Protein AF-A0A3D6BEZ7-F1 (afdb_monomer_lite)

Secondary structure (DSSP, 8-state):
--SHHHHHHHHHHHHHHHHHTTTS-TTTT---TT-HHHHHHHHHHHHT--HHHHHHHHHHHHHTTTTTSS---

Radius of gyration: 13.0 Å; chains: 1; bounding box: 39×22×24 Å

Structure (mmCIF, N/CA/C/O backbone):
data_AF-A0A3D6BEZ7-F1
#
_entry.id   AF-A0A3D6BEZ7-F1
#
loop_
_atom_site.group_PDB
_atom_site.id
_atom_site.type_symbol
_atom_site.label_atom_id
_atom_site.label_alt_id
_atom_site.label_comp_id
_atom_site.label_asym_id
_atom_site.label_entity_id
_atom_site.label_seq_id
_atom_site.pdbx_PDB_ins_code
_atom_site.Cartn_x
_atom_site.Cartn_y
_atom_site.Cartn_z
_atom_site.occupancy
_atom_site.B_iso_or_equiv
_atom_site.auth_seq_id
_atom_site.auth_comp_id
_atom_site.auth_asym_id
_atom_site.auth_atom_id
_atom_site.pdbx_PDB_model_num
ATOM 1 N N . MET A 1 1 ? 14.618 11.842 -12.815 1.00 43.25 1 MET A N 1
ATOM 2 C CA . MET A 1 1 ? 14.356 10.660 -13.669 1.00 43.2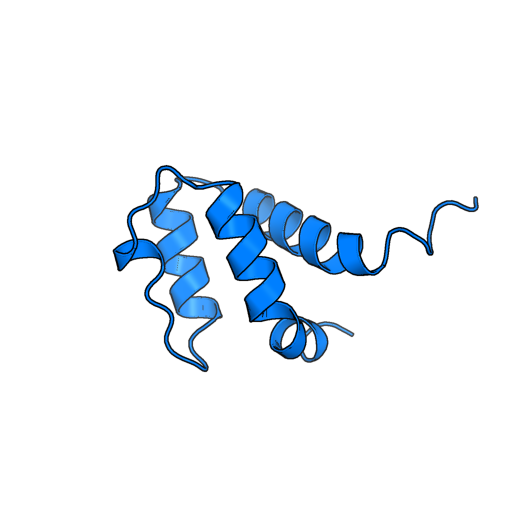5 1 MET A CA 1
ATOM 3 C C . MET A 1 1 ? 13.423 9.721 -12.901 1.00 43.25 1 MET A C 1
ATOM 5 O O . MET A 1 1 ? 13.933 8.962 -12.102 1.00 43.25 1 MET A O 1
ATOM 9 N N . ASP A 1 2 ? 12.087 9.763 -13.052 1.00 49.34 2 ASP A N 1
ATOM 10 C CA . ASP A 1 2 ? 11.248 9.246 -11.933 1.00 49.34 2 ASP A CA 1
ATOM 11 C C . ASP A 1 2 ? 10.079 8.302 -12.275 1.00 49.34 2 ASP A C 1
ATOM 13 O O . ASP A 1 2 ? 9.531 7.675 -11.377 1.00 49.34 2 ASP A O 1
ATOM 17 N N . ARG A 1 3 ? 9.674 8.126 -13.544 1.00 47.44 3 ARG A N 1
ATOM 18 C CA . ARG A 1 3 ? 8.502 7.273 -13.878 1.00 47.44 3 ARG A CA 1
ATOM 19 C C . ARG A 1 3 ? 8.824 5.847 -14.328 1.00 47.44 3 ARG A C 1
ATOM 21 O O . ARG A 1 3 ? 7.986 4.966 -14.174 1.00 47.44 3 ARG A O 1
ATOM 28 N N . LEU A 1 4 ? 10.007 5.619 -14.900 1.00 48.28 4 LEU A N 1
ATOM 29 C CA . LEU A 1 4 ? 10.360 4.332 -15.517 1.00 48.28 4 LEU A CA 1
ATOM 30 C C . LEU A 1 4 ? 10.827 3.282 -14.496 1.00 48.28 4 LEU A C 1
ATOM 32 O O . LEU A 1 4 ? 10.564 2.101 -14.693 1.00 48.28 4 LEU A O 1
ATOM 36 N N . GLN A 1 5 ? 11.453 3.692 -13.387 1.00 54.56 5 GLN A N 1
ATOM 37 C CA . GLN A 1 5 ? 12.004 2.745 -12.406 1.00 54.56 5 GLN A CA 1
ATOM 38 C C . GLN A 1 5 ? 10.945 2.157 -11.461 1.00 54.56 5 GLN A C 1
ATOM 40 O O . GLN A 1 5 ? 11.039 0.992 -11.080 1.00 54.56 5 GLN A O 1
ATOM 45 N N . ILE A 1 6 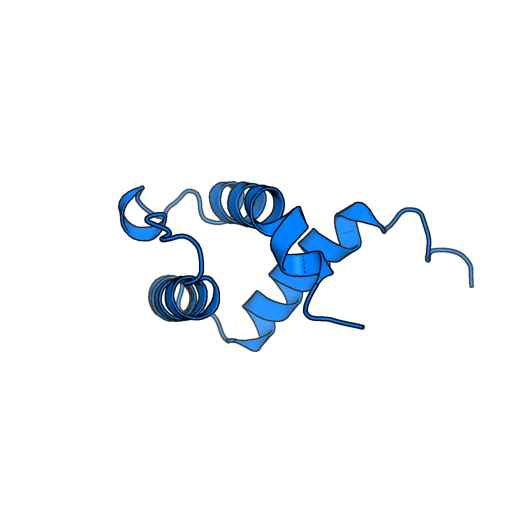? 9.884 2.913 -11.159 1.00 54.66 6 ILE A N 1
ATOM 46 C CA . ILE A 1 6 ? 8.792 2.451 -10.287 1.00 54.66 6 ILE A CA 1
ATOM 47 C C . ILE A 1 6 ? 8.040 1.270 -10.919 1.00 54.66 6 ILE A C 1
ATOM 49 O O . ILE A 1 6 ? 7.654 0.349 -10.206 1.00 54.66 6 ILE A O 1
ATOM 53 N N . LYS A 1 7 ? 7.891 1.241 -12.254 1.00 57.28 7 LYS A N 1
ATOM 54 C CA . LYS A 1 7 ? 7.206 0.141 -12.955 1.00 57.28 7 LYS A CA 1
ATOM 55 C C . LYS A 1 7 ? 7.934 -1.199 -12.837 1.00 57.28 7 LYS A C 1
ATOM 57 O O . LYS A 1 7 ? 7.281 -2.214 -12.627 1.00 57.28 7 LYS A O 1
ATOM 62 N N . GLY A 1 8 ? 9.267 -1.208 -12.931 1.00 63.59 8 GLY A N 1
ATOM 63 C CA . GLY A 1 8 ? 10.062 -2.436 -12.791 1.00 63.59 8 GLY A CA 1
ATOM 64 C C . GLY A 1 8 ? 10.091 -2.969 -11.356 1.00 63.59 8 GLY A C 1
ATOM 65 O O . GLY A 1 8 ? 10.036 -4.176 -11.140 1.00 63.59 8 GLY A O 1
ATOM 66 N N . ASN A 1 9 ? 10.098 -2.069 -10.368 1.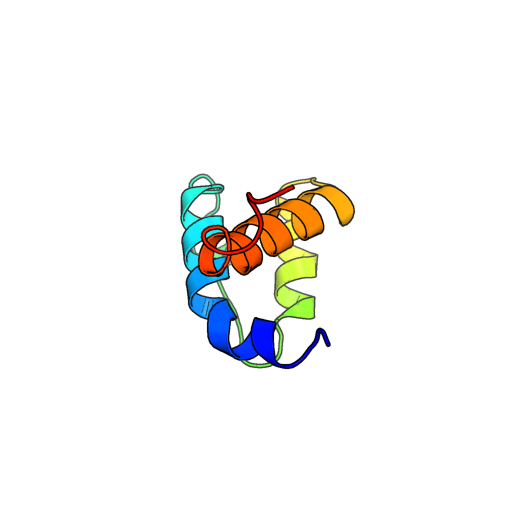00 71.69 9 ASN A N 1
ATOM 67 C CA . ASN A 1 9 ? 10.193 -2.423 -8.949 1.00 71.69 9 ASN A CA 1
ATOM 68 C C . ASN A 1 9 ? 8.840 -2.539 -8.227 1.00 71.69 9 ASN A C 1
ATOM 70 O O . ASN A 1 9 ? 8.812 -2.810 -7.026 1.00 71.69 9 ASN A O 1
ATOM 74 N N . TRP A 1 10 ? 7.714 -2.353 -8.923 1.00 75.88 10 TRP A N 1
ATOM 75 C CA . TRP A 1 10 ? 6.385 -2.288 -8.308 1.00 75.88 10 TRP A CA 1
ATOM 76 C C . TRP A 1 10 ? 6.026 -3.542 -7.504 1.00 75.88 10 TRP A C 1
ATOM 78 O O . TRP A 1 10 ? 5.510 -3.431 -6.395 1.00 75.88 10 TRP A O 1
ATOM 88 N N . ASN A 1 11 ? 6.363 -4.734 -8.006 1.00 78.12 11 ASN A N 1
ATOM 89 C CA . ASN A 1 11 ? 6.119 -5.987 -7.282 1.00 78.12 11 ASN A CA 1
ATOM 90 C C . ASN A 1 11 ? 6.911 -6.067 -5.966 1.00 78.12 11 ASN A C 1
ATOM 92 O O . ASN A 1 11 ? 6.387 -6.558 -4.967 1.00 78.12 11 ASN A O 1
ATOM 96 N N . ILE A 1 12 ? 8.139 -5.539 -5.939 1.00 81.06 12 ILE A N 1
ATOM 97 C CA . ILE A 1 12 ? 8.978 -5.493 -4.732 1.00 81.06 12 ILE A CA 1
ATOM 98 C C . ILE A 1 12 ? 8.405 -4.484 -3.736 1.00 81.06 12 ILE A C 1
ATOM 100 O O . ILE A 1 12 ? 8.239 -4.806 -2.560 1.00 81.06 12 ILE A O 1
ATOM 104 N N . ILE A 1 13 ? 8.052 -3.286 -4.210 1.00 79.69 13 ILE A N 1
ATOM 105 C CA . ILE A 1 13 ? 7.424 -2.239 -3.392 1.00 79.69 13 ILE A CA 1
ATOM 106 C C . ILE A 1 13 ? 6.122 -2.771 -2.787 1.00 79.69 13 ILE A C 1
ATOM 108 O O . ILE A 1 13 ? 5.933 -2.698 -1.577 1.00 79.69 13 ILE A O 1
ATOM 112 N N . LYS A 1 14 ? 5.262 -3.396 -3.599 1.00 79.94 14 LYS A N 1
ATOM 113 C CA . LYS A 1 14 ? 4.016 -4.020 -3.145 1.00 79.94 14 LYS A CA 1
ATOM 114 C C . LYS A 1 14 ? 4.263 -5.116 -2.108 1.00 79.94 14 LYS A C 1
ATOM 116 O O . LYS A 1 14 ? 3.516 -5.195 -1.142 1.00 79.94 14 LYS A O 1
ATOM 121 N N . GLY A 1 15 ? 5.296 -5.942 -2.282 1.00 83.69 15 GLY A N 1
ATOM 122 C CA . GLY A 1 15 ? 5.677 -6.966 -1.307 1.00 83.69 15 GLY A CA 1
ATOM 123 C C . GLY A 1 15 ? 6.067 -6.374 0.050 1.00 83.69 15 GLY A C 1
ATOM 124 O O . GLY A 1 15 ? 5.579 -6.834 1.079 1.00 83.69 15 GLY A O 1
ATOM 125 N N . LYS A 1 16 ? 6.878 -5.309 0.055 1.00 83.38 16 LYS A N 1
ATOM 126 C CA . LYS A 1 16 ? 7.268 -4.607 1.289 1.00 83.38 16 LYS A CA 1
ATOM 127 C C . LYS A 1 16 ? 6.083 -3.902 1.952 1.00 83.38 16 LYS A C 1
ATOM 129 O O . LYS A 1 16 ? 5.917 -4.018 3.160 1.00 83.38 16 LYS A O 1
ATOM 134 N N . LEU A 1 17 ? 5.213 -3.264 1.166 1.00 82.50 17 LEU A N 1
ATOM 135 C CA . LEU A 1 17 ? 3.963 -2.688 1.672 1.00 82.50 17 LEU A CA 1
ATOM 136 C C . LEU A 1 17 ? 3.062 -3.782 2.275 1.00 82.50 17 LEU A C 1
ATOM 138 O O . LEU A 1 17 ? 2.534 -3.588 3.361 1.00 82.50 17 LEU A O 1
ATOM 142 N N . LYS A 1 18 ? 2.936 -4.957 1.637 1.00 83.00 18 LYS A N 1
ATOM 143 C CA . LYS A 1 18 ? 2.198 -6.110 2.193 1.00 83.00 18 LYS A CA 1
ATOM 144 C C . LYS A 1 18 ? 2.728 -6.550 3.556 1.00 83.00 18 LYS A C 1
ATOM 146 O O . LYS A 1 18 ? 1.940 -6.924 4.415 1.00 83.00 18 LYS A O 1
ATOM 151 N N . GLN A 1 19 ? 4.046 -6.519 3.746 1.00 84.69 19 GLN A N 1
ATOM 152 C CA . GLN A 1 19 ? 4.672 -6.854 5.026 1.00 84.69 19 GLN A CA 1
ATOM 153 C C . GLN A 1 19 ? 4.447 -5.772 6.086 1.00 84.69 19 GLN A C 1
ATOM 155 O O . GLN A 1 19 ? 4.184 -6.105 7.236 1.00 84.69 19 GLN A O 1
ATOM 160 N N . GLN A 1 20 ? 4.544 -4.494 5.708 1.00 82.50 20 GLN A N 1
ATOM 161 C CA . GLN A 1 20 ? 4.329 -3.363 6.615 1.00 82.50 20 GLN A CA 1
ATOM 162 C C . GLN A 1 20 ? 2.865 -3.258 7.060 1.00 82.50 20 GLN A C 1
ATOM 164 O O . GLN A 1 20 ? 2.595 -3.021 8.232 1.00 82.50 20 GLN A O 1
ATOM 169 N N . TYR A 1 21 ? 1.928 -3.470 6.137 1.00 84.25 21 TYR A N 1
ATOM 170 C CA . TYR A 1 21 ? 0.489 -3.380 6.379 1.00 84.25 21 TYR A CA 1
ATOM 171 C C . TYR A 1 21 ? -0.155 -4.771 6.344 1.00 84.25 21 TYR A C 1
ATOM 173 O O . TYR A 1 21 ? -1.108 -5.015 5.601 1.00 84.25 21 TYR A O 1
ATOM 181 N N . ALA A 1 22 ? 0.389 -5.694 7.144 1.00 81.06 22 ALA A N 1
ATOM 182 C CA . ALA A 1 22 ? -0.096 -7.073 7.246 1.00 81.06 22 ALA A CA 1
ATOM 183 C C . ALA A 1 22 ? -1.543 -7.174 7.778 1.00 81.06 22 ALA A C 1
ATOM 185 O O . ALA A 1 22 ? -2.212 -8.173 7.529 1.00 81.06 22 ALA A O 1
ATOM 186 N N . ASP A 1 23 ? -2.036 -6.130 8.455 1.00 82.62 23 ASP A N 1
ATOM 187 C CA . ASP A 1 23 ? -3.430 -5.989 8.902 1.00 82.62 23 ASP A CA 1
ATOM 188 C C . ASP A 1 23 ? -4.436 -5.769 7.756 1.00 82.62 23 ASP A C 1
ATOM 190 O O . ASP A 1 23 ? -5.648 -5.879 7.956 1.00 82.62 23 ASP A O 1
ATOM 194 N N . LEU A 1 24 ? -3.972 -5.458 6.540 1.00 83.44 24 LEU A N 1
ATOM 195 C CA . LEU A 1 24 ? -4.847 -5.285 5.382 1.00 83.44 24 LEU A CA 1
ATOM 196 C C . LEU A 1 24 ? -5.179 -6.628 4.725 1.00 83.44 24 LEU A C 1
ATOM 198 O O . LEU A 1 24 ? -4.304 -7.451 4.455 1.00 83.44 24 LEU A O 1
ATOM 202 N N . THR A 1 25 ? -6.454 -6.819 4.388 1.00 81.69 25 THR A N 1
ATOM 203 C CA . THR A 1 25 ? -6.948 -8.034 3.731 1.00 81.69 25 THR A CA 1
ATOM 204 C C . THR A 1 25 ? -6.505 -8.127 2.270 1.00 81.69 25 THR A C 1
ATOM 206 O O . THR A 1 25 ? -6.232 -7.121 1.616 1.00 81.69 25 THR A O 1
ATOM 209 N N . ASP A 1 26 ? -6.482 -9.341 1.704 1.00 79.12 26 ASP A N 1
ATOM 210 C CA . ASP A 1 26 ? -6.106 -9.571 0.297 1.00 79.12 26 ASP A CA 1
ATOM 211 C C . ASP A 1 26 ? -6.933 -8.773 -0.723 1.00 79.12 26 ASP A C 1
ATOM 213 O O . ASP A 1 26 ? -6.448 -8.505 -1.8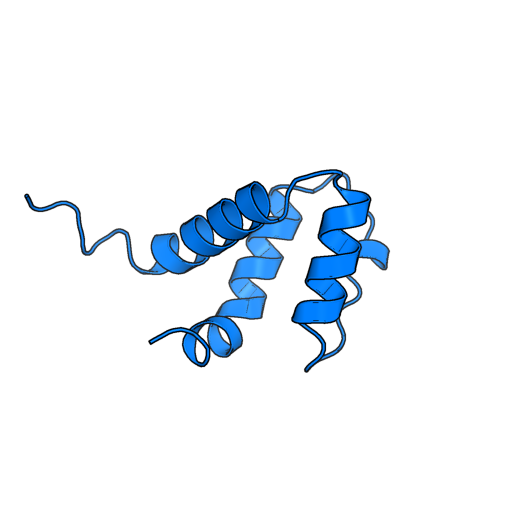24 1.00 79.12 26 ASP A O 1
ATOM 217 N N . ASP A 1 27 ? -8.148 -8.353 -0.362 1.00 81.12 27 ASP A N 1
ATOM 218 C CA . ASP A 1 27 ? -8.980 -7.496 -1.208 1.00 81.12 27 ASP A CA 1
ATOM 219 C C . ASP A 1 27 ? -8.362 -6.103 -1.400 1.00 81.12 27 ASP A C 1
ATOM 221 O O . ASP A 1 27 ? -8.305 -5.600 -2.522 1.00 81.12 27 ASP A O 1
ATOM 225 N N . GLU A 1 28 ? -7.764 -5.544 -0.346 1.00 80.25 28 GLU A N 1
ATOM 226 C CA . GLU A 1 28 ? -7.042 -4.265 -0.387 1.00 80.25 28 GLU A CA 1
ATOM 227 C C . GLU A 1 28 ? -5.769 -4.357 -1.240 1.00 80.25 28 GLU A C 1
ATOM 229 O O . GLU A 1 28 ? -5.250 -3.352 -1.719 1.00 80.25 28 GLU A O 1
ATOM 234 N N . TRP A 1 29 ? -5.283 -5.577 -1.487 1.00 82.38 29 TRP A N 1
ATOM 235 C CA . TRP A 1 29 ? -4.123 -5.851 -2.328 1.00 82.38 29 TRP A CA 1
ATOM 236 C C . TRP A 1 29 ? -4.474 -6.202 -3.775 1.00 82.38 29 TRP A C 1
ATOM 238 O O . TRP A 1 29 ? -3.561 -6.501 -4.566 1.00 82.38 29 TRP A O 1
ATOM 248 N N . LYS A 1 30 ? -5.757 -6.144 -4.158 1.00 83.00 30 LYS A N 1
ATOM 249 C CA . LYS A 1 30 ? -6.188 -6.320 -5.549 1.00 83.00 30 LYS A CA 1
ATOM 250 C C . LYS A 1 30 ? -5.664 -5.173 -6.405 1.00 83.00 30 LYS A C 1
ATOM 252 O O . LYS A 1 30 ? -6.156 -4.050 -6.387 1.00 83.00 30 LYS A O 1
ATOM 257 N N . TYR A 1 31 ? -4.643 -5.495 -7.188 1.00 80.62 31 TYR A N 1
ATOM 258 C CA . TYR A 1 31 ? -3.994 -4.591 -8.124 1.00 80.62 31 TYR A C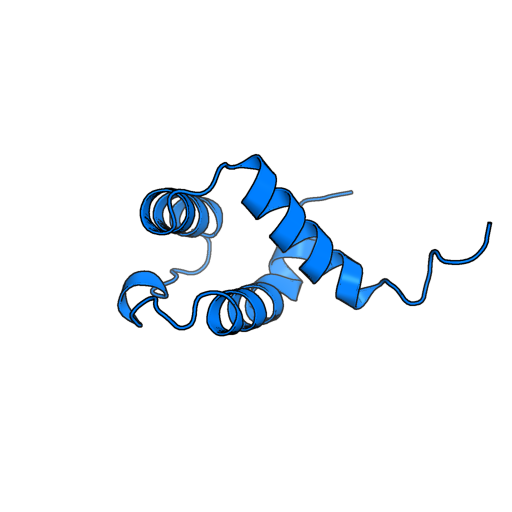A 1
ATOM 259 C C . TYR A 1 31 ? -4.330 -5.017 -9.549 1.00 80.62 31 TYR A C 1
ATOM 261 O O . TYR A 1 31 ? -4.286 -6.204 -9.867 1.00 80.62 31 TYR A O 1
ATOM 269 N N . VAL A 1 32 ? -4.623 -4.035 -10.398 1.00 83.75 32 VAL A N 1
ATOM 270 C CA . VAL A 1 32 ? -4.778 -4.216 -11.842 1.00 83.75 32 VAL A CA 1
ATOM 271 C C . VAL A 1 32 ? -3.576 -3.573 -12.515 1.00 83.75 32 VAL A C 1
ATOM 273 O O . VAL A 1 32 ? -3.260 -2.419 -12.225 1.00 83.75 32 VAL A O 1
ATOM 276 N N . GLU A 1 33 ? -2.913 -4.311 -13.403 1.00 79.62 33 GLU A N 1
ATOM 277 C CA . GLU A 1 33 ? -1.757 -3.802 -14.137 1.00 79.62 33 GLU A CA 1
ATOM 278 C C . GLU A 1 33 ? -2.096 -2.504 -14.888 1.00 79.62 33 GLU A C 1
ATOM 280 O O . GLU A 1 33 ? -3.133 -2.406 -15.544 1.00 79.62 33 GLU A O 1
ATOM 285 N N . GLY A 1 34 ? -1.250 -1.479 -14.745 1.00 80.75 34 GLY A N 1
ATOM 286 C CA . GLY A 1 34 ? -1.478 -0.157 -15.336 1.00 80.75 34 GLY A CA 1
ATOM 287 C C . GLY A 1 34 ? -2.338 0.786 -14.483 1.00 80.75 34 GLY A C 1
ATOM 288 O O . GLY A 1 34 ? -2.535 1.941 -14.870 1.00 80.75 34 GLY A O 1
ATOM 289 N N . LYS A 1 35 ? -2.844 0.331 -13.326 1.00 84.50 35 LYS A N 1
ATOM 290 C CA . LYS A 1 35 ? -3.617 1.136 -12.365 1.00 84.50 35 LYS A CA 1
ATOM 291 C C . LYS A 1 35 ? -2.866 1.425 -11.061 1.00 84.50 35 LYS A C 1
ATOM 293 O O . LYS A 1 35 ? -3.491 1.576 -10.011 1.00 84.50 35 LYS A O 1
ATOM 298 N N . GLU A 1 36 ? -1.540 1.556 -11.104 1.00 80.06 36 GLU A N 1
ATOM 299 C CA . GLU A 1 36 ? -0.690 1.804 -9.924 1.00 80.06 36 GLU A CA 1
ATOM 300 C C . GLU A 1 36 ? -1.172 3.012 -9.107 1.00 80.06 36 GLU A C 1
ATOM 302 O O . GLU A 1 36 ? -1.318 2.930 -7.891 1.00 80.06 36 GLU A O 1
ATOM 307 N N . ASN A 1 37 ? -1.502 4.121 -9.777 1.00 80.56 37 ASN A N 1
ATOM 308 C CA . ASN A 1 37 ? -1.982 5.335 -9.109 1.00 80.56 37 ASN A CA 1
ATOM 309 C C . ASN A 1 37 ? -3.347 5.147 -8.431 1.00 80.56 37 ASN A C 1
ATOM 311 O O . ASN A 1 37 ? -3.580 5.695 -7.356 1.00 80.56 37 ASN A O 1
ATOM 315 N N . GLU A 1 38 ? -4.252 4.387 -9.054 1.00 85.31 38 GLU A N 1
ATOM 316 C CA . GLU A 1 38 ? -5.596 4.138 -8.517 1.00 85.31 38 GLU A CA 1
ATOM 317 C C . GLU A 1 38 ? -5.516 3.209 -7.296 1.00 85.31 38 GLU A C 1
ATOM 319 O O . GLU A 1 38 ? -6.175 3.447 -6.285 1.00 85.31 38 GLU A O 1
ATOM 324 N N . PHE A 1 39 ? -4.651 2.193 -7.373 1.00 85.38 39 PHE A N 1
ATOM 325 C CA . PHE A 1 39 ? -4.349 1.289 -6.269 1.00 85.38 39 PHE A CA 1
ATOM 326 C C . PHE A 1 39 ? -3.752 2.039 -5.074 1.00 85.38 39 PHE A C 1
ATOM 328 O O . PHE A 1 39 ? -4.274 1.937 -3.968 1.00 85.38 39 PHE A O 1
ATOM 335 N N . LEU A 1 40 ? -2.717 2.854 -5.304 1.00 79.50 40 LEU A N 1
ATOM 336 C CA . LEU A 1 40 ? -2.113 3.690 -4.262 1.00 79.50 40 LEU A CA 1
ATOM 337 C C . LEU A 1 40 ? -3.127 4.651 -3.639 1.00 79.50 40 LEU A C 1
ATOM 339 O O . LEU A 1 40 ? -3.137 4.823 -2.427 1.00 79.50 40 LEU A O 1
ATOM 343 N N . GLY A 1 41 ? -4.000 5.255 -4.449 1.00 83.94 41 GLY A N 1
ATOM 344 C CA . GLY A 1 41 ? -5.045 6.152 -3.959 1.00 83.94 41 GLY A CA 1
ATOM 345 C C . GLY A 1 41 ? -6.025 5.467 -3.005 1.00 83.94 41 GLY A C 1
ATOM 346 O O . GLY A 1 41 ? -6.342 6.028 -1.960 1.00 83.94 41 GLY A O 1
ATOM 347 N N . LYS A 1 42 ? -6.479 4.253 -3.336 1.00 85.56 42 LYS A N 1
ATOM 348 C CA . LYS A 1 42 ? -7.357 3.460 -2.457 1.00 85.56 42 LYS A CA 1
ATOM 349 C C . LYS A 1 42 ? -6.632 3.024 -1.193 1.00 85.56 42 LYS A C 1
ATOM 351 O O . LYS A 1 42 ? -7.191 3.154 -0.108 1.00 85.56 42 LYS A O 1
ATOM 356 N N . LEU A 1 43 ? -5.385 2.578 -1.346 1.00 84.25 43 LEU A N 1
ATOM 357 C CA . LEU A 1 43 ? -4.552 2.150 -0.234 1.00 84.25 43 LEU A CA 1
ATOM 358 C C . LEU A 1 43 ? -4.391 3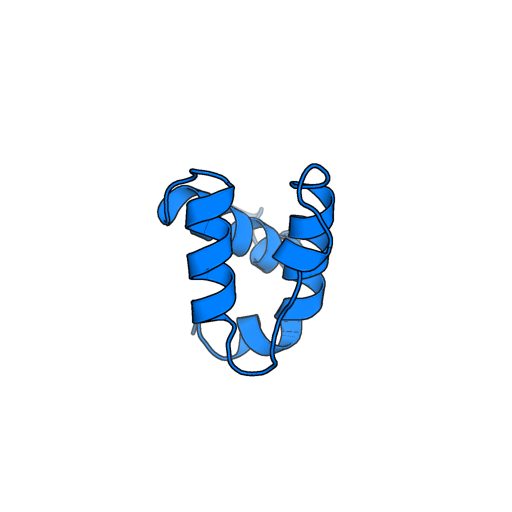.298 0.770 1.00 84.25 43 LEU A C 1
ATOM 360 O O . LEU A 1 43 ? -4.803 3.129 1.905 1.00 84.25 43 LEU A O 1
ATOM 364 N N . LEU A 1 44 ? -3.969 4.492 0.337 1.00 82.38 44 LEU A N 1
ATOM 365 C CA . LEU A 1 44 ? -3.869 5.702 1.176 1.00 82.38 44 LEU A CA 1
ATOM 366 C C . LEU A 1 44 ? -5.118 5.980 2.020 1.00 82.38 44 LEU A C 1
ATOM 368 O O . LEU A 1 44 ? -5.016 6.240 3.216 1.00 82.38 44 LEU A O 1
ATOM 372 N N . ILE A 1 45 ? -6.300 5.912 1.402 1.00 83.81 45 ILE A N 1
ATOM 373 C CA . ILE A 1 45 ? -7.576 6.156 2.089 1.00 83.81 45 ILE A CA 1
ATOM 374 C C . ILE A 1 45 ? -7.821 5.095 3.169 1.00 83.81 45 ILE A C 1
ATOM 376 O O . ILE A 1 45 ? -8.363 5.412 4.224 1.00 83.81 45 ILE A O 1
ATOM 380 N N . LYS A 1 46 ? -7.418 3.846 2.916 1.00 83.38 46 LYS A N 1
ATOM 381 C CA . LYS A 1 46 ? -7.622 2.719 3.827 1.00 83.38 46 LYS A CA 1
ATOM 382 C C . LYS A 1 46 ? -6.705 2.763 5.045 1.00 83.38 46 LYS A C 1
ATOM 384 O O . LYS A 1 46 ? -7.182 2.556 6.156 1.00 83.38 46 LYS A O 1
ATOM 389 N N . ILE A 1 47 ? -5.414 3.016 4.832 1.00 82.38 47 ILE A N 1
ATOM 390 C CA . ILE A 1 47 ? -4.425 3.147 5.918 1.00 82.38 47 ILE A CA 1
ATOM 391 C C . ILE A 1 47 ? -4.616 4.440 6.712 1.00 82.38 47 ILE A C 1
ATOM 393 O O . ILE A 1 47 ? -4.157 4.528 7.845 1.00 82.38 47 ILE A O 1
ATOM 397 N N . GLY A 1 48 ? -5.316 5.430 6.147 1.00 81.44 48 GLY A N 1
ATOM 398 C CA . GLY A 1 48 ? -5.520 6.727 6.791 1.00 81.44 48 GLY A CA 1
ATOM 399 C C . GLY A 1 48 ? -4.248 7.575 6.847 1.00 81.44 48 GLY A C 1
ATOM 400 O O . GLY A 1 48 ? -4.205 8.566 7.571 1.00 81.44 48 GLY A O 1
ATOM 401 N N . GLU A 1 49 ? -3.219 7.200 6.086 1.00 79.44 49 GLU A N 1
ATOM 402 C CA . GLU A 1 49 ? -1.953 7.919 6.016 1.00 79.44 49 GLU A CA 1
ATOM 403 C C . GLU A 1 49 ? -1.981 9.023 4.957 1.00 79.44 49 GLU A C 1
ATOM 405 O O . GLU A 1 49 ? -2.708 8.988 3.957 1.00 79.44 49 GLU A O 1
ATOM 410 N N . SER A 1 50 ? -1.129 10.022 5.166 1.00 78.94 50 SER A N 1
ATOM 411 C CA . SER A 1 50 ? -0.957 11.109 4.211 1.00 78.94 50 SER A CA 1
ATOM 412 C C . SER A 1 50 ? -0.223 10.640 2.953 1.00 78.94 50 SER A C 1
ATOM 414 O O . SER A 1 50 ? 0.647 9.770 2.979 1.00 78.94 50 SER A O 1
ATOM 416 N N . LYS A 1 51 ? -0.512 11.300 1.823 1.00 74.00 51 LYS A N 1
ATOM 417 C CA . LYS A 1 51 ? 0.214 11.091 0.556 1.00 74.00 51 LYS A CA 1
ATOM 418 C C . LYS A 1 51 ? 1.734 11.237 0.703 1.00 74.00 51 LYS A C 1
ATOM 420 O O . LYS A 1 51 ? 2.460 10.625 -0.075 1.00 74.00 51 LYS A O 1
ATOM 425 N N . GLU A 1 52 ? 2.199 12.073 1.628 1.00 75.81 52 GLU A N 1
ATOM 426 C CA . GLU A 1 52 ? 3.622 12.265 1.938 1.00 75.81 52 GLU A CA 1
ATOM 427 C C . GLU A 1 52 ? 4.240 11.048 2.630 1.00 75.81 52 GLU A C 1
ATOM 429 O O . GLU A 1 52 ? 5.185 10.494 2.079 1.00 75.81 52 GLU A O 1
ATOM 434 N N . GLU A 1 53 ? 3.650 10.558 3.722 1.00 79.06 53 GLU A N 1
ATOM 435 C CA . GLU A 1 53 ? 4.100 9.354 4.452 1.00 79.06 53 GLU A CA 1
ATOM 436 C C . GLU A 1 53 ? 4.250 8.144 3.515 1.00 79.06 53 GLU A C 1
ATOM 438 O O . GLU A 1 53 ? 5.251 7.419 3.521 1.00 79.06 53 GLU A O 1
ATOM 443 N N . MET A 1 54 ? 3.283 7.962 2.610 1.00 77.38 54 MET A N 1
ATOM 444 C CA . MET A 1 54 ? 3.353 6.868 1.648 1.00 77.38 54 MET A CA 1
ATOM 445 C C . MET A 1 54 ? 4.401 7.102 0.561 1.00 77.38 54 MET A C 1
ATOM 447 O O . MET A 1 54 ? 5.048 6.152 0.119 1.00 77.38 54 MET A O 1
ATOM 451 N N . ARG A 1 55 ? 4.600 8.347 0.111 1.00 75.94 55 ARG A N 1
ATOM 452 C CA . ARG A 1 55 ? 5.705 8.665 -0.807 1.00 75.94 55 ARG A CA 1
ATOM 453 C C . ARG A 1 55 ? 7.045 8.408 -0.148 1.00 75.94 55 ARG A C 1
ATOM 455 O O . ARG A 1 55 ? 7.918 7.879 -0.826 1.00 75.94 55 ARG A O 1
ATOM 462 N N . GLU A 1 56 ? 7.208 8.743 1.126 1.00 79.12 56 GLU A N 1
ATOM 463 C CA . GLU A 1 56 ? 8.427 8.450 1.874 1.00 79.12 56 GLU A CA 1
ATOM 464 C C . GLU A 1 56 ? 8.644 6.949 2.021 1.00 79.12 56 GLU A C 1
ATOM 466 O O . GLU A 1 56 ? 9.746 6.477 1.761 1.00 79.12 56 GLU A O 1
ATOM 471 N N . SER A 1 57 ? 7.598 6.176 2.315 1.00 76.25 57 SER A N 1
ATOM 472 C CA . SER A 1 57 ? 7.670 4.710 2.360 1.00 76.25 57 SER A CA 1
ATOM 473 C C . SER A 1 57 ? 8.046 4.111 1.000 1.00 76.25 57 SER A C 1
ATOM 475 O O . SER A 1 57 ? 8.975 3.311 0.899 1.00 76.25 57 SER A O 1
ATOM 477 N N . ILE A 1 58 ? 7.395 4.546 -0.084 1.00 75.12 58 ILE A N 1
ATOM 478 C CA . ILE A 1 58 ? 7.714 4.103 -1.451 1.00 75.12 58 ILE A CA 1
ATOM 479 C C . ILE A 1 58 ? 9.138 4.509 -1.837 1.00 75.12 58 ILE A C 1
ATOM 481 O O . ILE A 1 58 ? 9.868 3.689 -2.394 1.00 75.12 58 ILE A O 1
ATOM 485 N N . LYS A 1 59 ? 9.551 5.744 -1.527 1.00 76.25 59 LYS A N 1
ATOM 486 C CA . LYS A 1 59 ? 10.908 6.241 -1.769 1.00 76.25 59 LYS A CA 1
ATOM 487 C C . LYS A 1 59 ? 11.909 5.414 -0.977 1.00 76.25 59 LYS A C 1
ATOM 489 O O . LYS A 1 59 ? 12.821 4.886 -1.584 1.00 76.25 59 LYS A O 1
ATOM 494 N N . ARG A 1 60 ? 11.683 5.174 0.316 1.00 76.88 60 ARG A N 1
ATOM 495 C CA . ARG A 1 60 ? 12.504 4.293 1.158 1.00 76.88 60 ARG A CA 1
ATOM 496 C C . ARG A 1 60 ? 12.609 2.894 0.568 1.00 76.88 60 ARG A C 1
ATOM 498 O O . ARG A 1 60 ? 13.687 2.327 0.571 1.00 76.88 60 ARG A O 1
ATOM 505 N N . TYR A 1 61 ? 11.538 2.318 0.031 1.00 74.12 61 TYR A N 1
ATOM 506 C CA . TYR A 1 61 ? 11.584 0.973 -0.549 1.00 74.12 61 TYR A CA 1
ATOM 507 C C . TYR A 1 61 ? 12.212 0.906 -1.939 1.00 74.12 61 TYR A C 1
ATOM 509 O O . TYR A 1 61 ? 12.824 -0.116 -2.262 1.00 74.12 61 TYR A O 1
ATOM 517 N N . SER A 1 62 ? 12.086 1.976 -2.722 1.00 69.25 62 SER A N 1
ATOM 518 C CA . SER A 1 62 ? 12.749 2.150 -4.015 1.00 69.25 62 SER A CA 1
ATOM 519 C C . SER A 1 62 ? 14.247 2.418 -3.834 1.00 69.25 62 SER A C 1
ATOM 521 O O . SER A 1 62 ? 15.062 1.786 -4.497 1.00 69.25 62 SER A O 1
ATOM 523 N N . SER A 1 63 ? 14.601 3.290 -2.889 1.00 63.19 63 SER A N 1
ATOM 524 C CA . SER A 1 63 ? 15.963 3.637 -2.481 1.00 63.19 63 SER A CA 1
ATOM 525 C C . SER A 1 63 ? 16.630 2.525 -1.688 1.00 63.19 63 SER A C 1
ATOM 527 O O . SER A 1 63 ? 17.805 2.312 -1.884 1.00 63.19 63 SER A O 1
ATOM 529 N N . ALA A 1 64 ? 15.910 1.697 -0.925 1.00 56.06 64 ALA A N 1
ATOM 530 C CA . ALA A 1 64 ? 16.477 0.506 -0.278 1.00 56.06 64 ALA A CA 1
ATOM 531 C C . ALA A 1 64 ? 16.960 -0.571 -1.273 1.00 56.06 64 ALA A C 1
ATOM 533 O O . ALA A 1 64 ? 17.579 -1.547 -0.862 1.00 56.06 64 ALA A O 1
ATOM 534 N N . GLY A 1 65 ? 16.672 -0.429 -2.574 1.00 50.62 65 GLY A N 1
ATOM 535 C CA . GLY A 1 65 ? 17.349 -1.181 -3.640 1.00 50.62 65 GLY A CA 1
ATOM 536 C C . GLY A 1 65 ? 18.678 -0.558 -4.103 1.00 50.62 65 GLY A C 1
ATOM 537 O O . GLY A 1 65 ? 19.388 -1.176 -4.889 1.00 50.62 65 GLY A O 1
ATOM 538 N N . MET A 1 66 ? 19.002 0.649 -3.629 1.00 47.59 66 MET A N 1
ATOM 539 C CA . MET A 1 66 ? 20.142 1.513 -3.979 1.00 47.59 66 MET A CA 1
ATOM 540 C C . MET A 1 66 ? 20.869 2.125 -2.753 1.00 47.59 66 MET A C 1
ATOM 542 O O . MET A 1 66 ? 21.899 2.760 -2.933 1.00 47.59 66 MET A O 1
ATOM 546 N N . ASP A 1 67 ? 20.434 1.874 -1.513 1.00 44.72 67 ASP A N 1
ATOM 547 C CA . ASP A 1 67 ? 21.031 2.362 -0.247 1.00 44.72 67 ASP A CA 1
ATOM 548 C C . ASP A 1 67 ? 22.366 1.674 0.113 1.00 44.72 67 ASP A C 1
ATOM 550 O O . ASP A 1 67 ? 22.811 1.684 1.253 1.00 44.72 67 ASP A O 1
ATOM 554 N N . ASN A 1 68 ? 23.035 1.084 -0.879 1.00 46.62 68 ASN A N 1
ATOM 555 C CA . ASN A 1 68 ? 24.469 0.797 -0.823 1.00 46.62 68 ASN A CA 1
ATOM 556 C C . ASN A 1 68 ? 25.294 1.813 -1.639 1.00 46.62 68 ASN A C 1
ATOM 558 O O . ASN A 1 68 ? 26.467 1.555 -1.884 1.00 46.62 68 ASN A O 1
ATOM 562 N N . ALA A 1 69 ? 24.711 2.928 -2.104 1.00 45.19 69 ALA A N 1
ATOM 563 C CA . ALA A 1 69 ? 25.414 3.876 -2.976 1.00 45.19 69 ALA A CA 1
ATOM 564 C C . ALA A 1 69 ? 25.552 5.316 -2.449 1.00 45.19 69 ALA A C 1
ATOM 566 O O . ALA A 1 69 ? 26.353 6.045 -3.018 1.00 45.19 69 ALA A O 1
ATOM 567 N N . GLU A 1 70 ? 24.855 5.746 -1.387 1.00 39.91 70 GLU A N 1
ATOM 568 C CA . GLU A 1 70 ? 24.943 7.149 -0.918 1.00 39.91 70 GLU A CA 1
ATOM 569 C C . GLU A 1 70 ? 25.165 7.296 0.596 1.00 39.91 70 GLU A C 1
ATOM 571 O O . GLU A 1 70 ? 24.585 8.164 1.242 1.00 39.91 70 GLU A O 1
ATOM 576 N N . ASN A 1 71 ? 26.058 6.479 1.165 1.00 39.34 71 ASN A N 1
ATOM 577 C CA . ASN A 1 71 ? 26.722 6.813 2.430 1.00 39.34 71 ASN A CA 1
ATOM 578 C C . ASN A 1 71 ? 28.236 6.978 2.218 1.00 39.34 71 ASN A C 1
ATOM 580 O O . ASN A 1 71 ? 29.034 6.227 2.773 1.00 39.34 71 ASN A O 1
ATOM 584 N N . GLU A 1 72 ? 28.609 7.967 1.407 1.00 39.00 72 GLU A N 1
ATOM 585 C CA . GLU A 1 72 ? 29.906 8.650 1.473 1.00 39.00 72 GLU A CA 1
ATOM 586 C C . GLU A 1 72 ? 29.677 10.152 1.252 1.00 39.00 72 GLU A C 1
ATOM 588 O O . GLU A 1 72 ? 29.583 10.617 0.115 1.00 39.00 72 GLU A O 1
ATOM 593 N N . LEU A 1 73 ? 29.555 10.894 2.357 1.00 37.28 73 LEU A N 1
ATOM 594 C CA . LEU A 1 73 ? 29.981 12.291 2.488 1.00 37.28 73 LEU A CA 1
ATOM 595 C C . LEU A 1 73 ? 30.174 12.646 3.965 1.00 37.28 73 LEU A C 1
ATOM 597 O O . LEU A 1 73 ? 29.238 12.404 4.758 1.00 37.28 73 LEU A O 1
#

Sequence (73 aa):
MDRLQIKGNWNIIKGKLKQQYADLTDDEWKYVEGKENEFLGKLLIKIGESKEEMRESIKRYSSAGMDNAENEL

Foldseek 3Di:
DPDPLCLVCVVVLLVVVCVVPVVDDVVLVDDDPPCPVVSVVSNCVVVVDDPVVVVVSSCCRSCVVVVVPPPDD

pLDDT: mean 72.16, std 14.69, range [37.28, 85.56]